Protein AF-A0A0G0ALQ6-F1 (afdb_monomer_lite)

Sequence (105 aa):
MKKSIVVFSLLSFLVLFSSCSARFLDFTILSSKNVTIDVKKDVPRTTGKASSIKGAIDKAIENAGVGYDALIDGVIYYSSYYCVLFSITRYTVEGTPIKSAEINK

Secondary structure (DSSP, 8-state):
-HHHHHHHHHHHHHHTT--EEEEEEEES---SS---------S--EEEEESSHHHHHHHHHHTT-TT--EEEEEEEEEEEEEETTEEEEEEEEEEEEE-GGGTT-

Radius of gyration: 20.07 Å; chains: 1; bounding box: 43×27×62 Å

pLDDT: mean 75.3, std 13.1, range [47.16, 94.1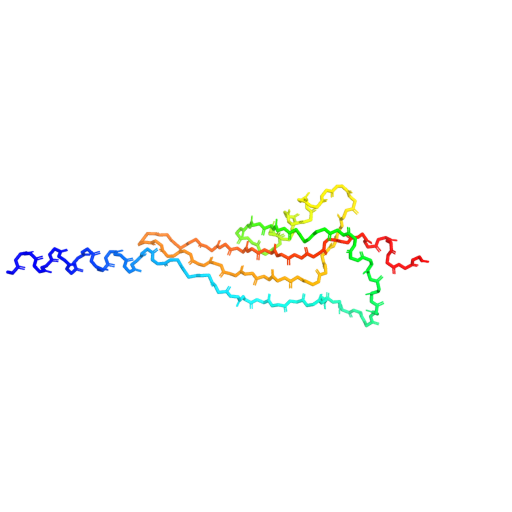2]

Structure (mmCIF, N/CA/C/O backbone):
data_AF-A0A0G0ALQ6-F1
#
_entry.id   AF-A0A0G0ALQ6-F1
#
loop_
_atom_site.group_PDB
_atom_site.id
_atom_site.type_symbol
_atom_site.label_atom_id
_atom_site.label_alt_id
_atom_site.label_comp_id
_atom_site.label_asym_id
_atom_site.label_entity_id
_atom_site.label_seq_id
_atom_site.pdbx_PDB_ins_code
_atom_site.Cartn_x
_atom_site.Cartn_y
_atom_site.Cartn_z
_atom_site.occupancy
_atom_site.B_iso_or_equiv
_atom_site.auth_seq_id
_atom_site.auth_comp_id
_atom_site.auth_asym_id
_atom_site.auth_atom_id
_atom_site.pdbx_PDB_model_num
ATOM 1 N N . MET A 1 1 ? 23.091 2.738 -44.790 1.00 58.62 1 MET A N 1
ATOM 2 C CA . MET A 1 1 ? 23.774 2.395 -43.518 1.00 58.62 1 MET A CA 1
ATOM 3 C C . MET A 1 1 ? 23.459 3.373 -42.384 1.00 58.62 1 MET A C 1
ATOM 5 O O . MET A 1 1 ? 22.972 2.923 -41.360 1.00 58.62 1 MET A O 1
ATOM 9 N N . LYS A 1 2 ? 23.628 4.696 -42.555 1.00 67.75 2 LYS A N 1
ATOM 10 C CA . LYS A 1 2 ? 23.355 5.691 -41.490 1.00 67.75 2 LYS A CA 1
ATOM 11 C C . LYS A 1 2 ? 21.895 5.703 -40.990 1.00 67.75 2 LYS A C 1
ATOM 13 O O . LYS A 1 2 ? 21.670 5.750 -39.791 1.00 67.75 2 LYS A O 1
ATOM 18 N N . LYS A 1 3 ? 20.908 5.572 -41.891 1.00 71.62 3 LYS A N 1
ATOM 19 C CA . LYS A 1 3 ? 19.473 5.529 -41.530 1.00 71.62 3 LYS A CA 1
ATOM 20 C C . LYS A 1 3 ? 19.098 4.293 -40.691 1.00 71.62 3 LYS A C 1
ATOM 22 O O . LYS A 1 3 ? 18.381 4.437 -39.714 1.00 71.62 3 LYS A O 1
ATOM 27 N N . SER A 1 4 ? 19.639 3.109 -41.004 1.00 75.75 4 SER A N 1
ATOM 28 C CA . SER A 1 4 ? 19.398 1.889 -40.208 1.00 75.75 4 SER A CA 1
ATOM 29 C C . SER A 1 4 ? 20.030 1.945 -38.820 1.00 75.75 4 SER A C 1
ATOM 31 O O . SER A 1 4 ? 19.423 1.457 -37.878 1.00 75.75 4 SER A O 1
ATOM 33 N N . ILE A 1 5 ? 21.206 2.569 -38.671 1.00 81.75 5 ILE A N 1
ATOM 34 C CA . ILE A 1 5 ? 21.859 2.741 -37.360 1.00 81.75 5 ILE A CA 1
ATOM 35 C C . ILE A 1 5 ? 21.034 3.671 -36.460 1.00 81.75 5 ILE A C 1
ATOM 37 O O . ILE A 1 5 ? 20.856 3.383 -35.280 1.00 81.75 5 ILE A O 1
ATOM 41 N N . VAL A 1 6 ? 20.475 4.751 -37.020 1.00 83.00 6 VAL A N 1
ATOM 42 C CA . VAL A 1 6 ? 19.595 5.665 -36.273 1.00 83.00 6 VAL A CA 1
ATOM 43 C C . VAL A 1 6 ? 18.312 4.955 -35.831 1.00 83.00 6 VAL A C 1
ATOM 45 O O . VAL A 1 6 ? 17.913 5.098 -34.681 1.00 83.00 6 VAL A O 1
ATOM 48 N N . VAL A 1 7 ? 17.710 4.133 -36.698 1.00 84.81 7 VAL A N 1
ATOM 49 C CA . VAL A 1 7 ? 16.511 3.348 -36.351 1.00 84.81 7 VAL A CA 1
ATOM 50 C C . VAL A 1 7 ? 16.809 2.314 -35.260 1.00 84.81 7 VAL A C 1
ATOM 52 O O . VAL A 1 7 ? 16.026 2.184 -34.324 1.00 84.81 7 VAL A O 1
ATOM 55 N N . PHE A 1 8 ? 17.954 1.627 -35.322 1.00 81.88 8 PHE A N 1
ATOM 56 C CA . PHE A 1 8 ? 18.349 0.652 -34.297 1.00 81.88 8 PHE A CA 1
ATOM 57 C C . PHE A 1 8 ? 18.645 1.305 -32.939 1.00 81.88 8 PHE A C 1
ATOM 59 O O . PHE A 1 8 ? 18.257 0.774 -31.900 1.00 81.88 8 PHE A O 1
ATOM 66 N N . SER A 1 9 ? 19.289 2.476 -32.945 1.00 79.25 9 SER A N 1
ATOM 67 C CA . SER A 1 9 ? 19.539 3.268 -31.734 1.00 79.25 9 SER A CA 1
ATOM 68 C C . SER A 1 9 ? 18.229 3.742 -31.093 1.00 79.25 9 SER A C 1
ATOM 70 O O . SER A 1 9 ? 18.036 3.589 -29.888 1.00 79.25 9 SER A O 1
ATOM 72 N N . LEU A 1 10 ? 17.282 4.222 -31.906 1.00 80.00 10 LEU A N 1
ATOM 73 C CA . LEU A 1 10 ? 15.971 4.674 -31.438 1.00 80.00 10 LEU A CA 1
ATOM 74 C C . LEU A 1 10 ? 15.124 3.521 -30.874 1.00 80.00 10 LEU A C 1
ATOM 76 O O . LEU A 1 10 ? 14.449 3.691 -29.861 1.00 80.00 10 LEU A O 1
ATOM 80 N N . LEU A 1 11 ? 15.190 2.338 -31.494 1.00 79.19 11 LEU A N 1
ATOM 81 C CA . LEU A 1 11 ? 14.474 1.146 -31.038 1.00 79.19 11 LEU A CA 1
ATOM 82 C C . LEU A 1 11 ? 15.046 0.604 -29.720 1.00 79.19 11 LEU A C 1
ATOM 84 O O . LEU A 1 11 ? 14.285 0.263 -28.819 1.00 79.19 11 LEU A O 1
ATOM 88 N N . SER A 1 12 ? 16.376 0.588 -29.583 1.00 72.12 12 SER A N 1
ATOM 89 C CA . SER A 1 12 ? 17.052 0.244 -28.326 1.00 72.12 12 SER A CA 1
ATOM 90 C C . SER A 1 12 ? 16.660 1.212 -27.207 1.00 72.12 12 SER A C 1
ATOM 92 O O . SER A 1 12 ? 16.307 0.788 -26.109 1.00 72.12 12 SER A O 1
ATOM 94 N N . PHE A 1 13 ? 16.607 2.513 -27.510 1.00 70.81 13 PHE A N 1
ATOM 95 C CA . PHE A 1 13 ? 16.153 3.524 -26.559 1.00 70.81 13 PHE A CA 1
ATOM 96 C C . PHE A 1 13 ? 14.697 3.292 -26.130 1.00 70.81 13 PHE A C 1
ATOM 98 O O . PHE A 1 13 ? 14.399 3.399 -24.948 1.00 70.81 13 PHE A O 1
ATOM 105 N N . LEU A 1 14 ? 13.807 2.891 -27.046 1.00 69.88 14 LEU A N 1
ATOM 106 C CA . LEU A 1 14 ? 12.400 2.608 -26.734 1.00 69.88 14 LEU A CA 1
ATOM 107 C C . LEU A 1 14 ? 12.221 1.436 -25.754 1.00 69.88 14 LEU A C 1
ATOM 109 O O . LEU A 1 14 ? 11.378 1.502 -24.860 1.00 69.88 14 LEU A O 1
ATOM 113 N N . VAL A 1 15 ? 13.019 0.374 -25.901 1.00 67.69 15 VAL A N 1
ATOM 114 C CA . VAL A 1 15 ? 12.959 -0.809 -25.020 1.00 67.69 15 VAL A CA 1
ATOM 115 C C . VAL A 1 15 ? 13.397 -0.460 -23.592 1.00 67.69 15 VAL A C 1
ATOM 117 O O . VAL A 1 15 ? 12.829 -0.977 -22.627 1.00 67.69 15 VAL A O 1
ATOM 120 N N . LEU A 1 16 ? 14.341 0.476 -23.447 1.00 63.06 16 LEU A N 1
ATOM 121 C CA . LEU A 1 16 ? 14.888 0.911 -22.158 1.00 63.06 16 LEU A CA 1
ATOM 122 C C . LEU A 1 16 ? 13.921 1.755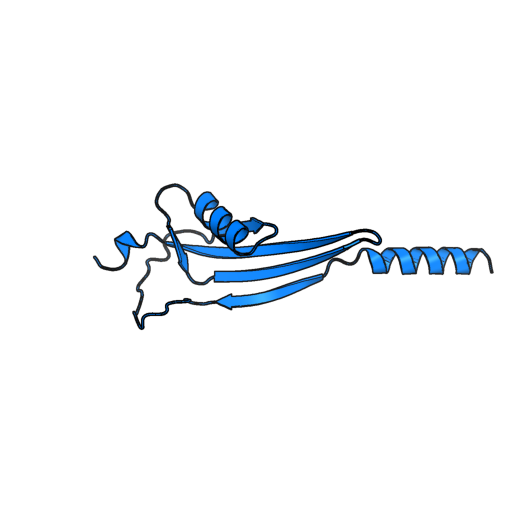 -21.307 1.00 63.06 16 LEU A C 1
ATOM 124 O O . LEU A 1 16 ? 14.207 1.953 -20.131 1.00 63.06 16 LEU A O 1
ATOM 128 N N . PHE A 1 17 ? 12.789 2.219 -21.853 1.00 59.44 17 PHE A N 1
ATOM 129 C CA . PHE A 1 17 ? 11.735 2.920 -21.093 1.00 59.44 17 PHE A CA 1
ATOM 130 C C . PHE A 1 17 ? 10.482 2.072 -20.848 1.00 59.44 17 PHE A C 1
ATOM 132 O O . PHE A 1 17 ? 9.466 2.597 -20.388 1.00 59.44 17 PHE A O 1
ATOM 139 N N . SER A 1 18 ? 10.515 0.769 -21.141 1.00 65.00 18 SER A N 1
ATOM 140 C CA . SER A 1 18 ? 9.379 -0.101 -20.836 1.00 65.00 18 SER A CA 1
ATOM 141 C C . SER A 1 18 ? 9.194 -0.231 -19.316 1.00 65.00 18 SER A C 1
ATOM 143 O O . SER A 1 18 ? 10.066 -0.714 -18.595 1.00 65.00 18 SER A O 1
ATOM 145 N N . SER A 1 19 ? 8.055 0.241 -18.798 1.00 59.03 19 SER A N 1
ATOM 146 C CA . SER A 1 19 ? 7.671 0.030 -17.403 1.00 59.03 19 SER A CA 1
ATOM 147 C C . SER A 1 19 ? 6.929 -1.298 -17.280 1.00 59.03 19 SER A C 1
ATOM 149 O O . SER A 1 19 ? 5.903 -1.519 -17.920 1.00 59.03 19 SER A O 1
ATOM 151 N N . CYS A 1 20 ? 7.449 -2.202 -16.452 1.00 64.75 20 CYS A N 1
ATOM 152 C CA . CYS A 1 20 ? 6.795 -3.471 -16.156 1.00 64.75 20 CYS A CA 1
ATOM 153 C C . CYS A 1 20 ? 6.293 -3.438 -14.709 1.00 64.75 20 CYS A C 1
ATOM 155 O O . CYS A 1 20 ? 7.071 -3.271 -13.765 1.00 64.75 20 CYS A O 1
ATOM 157 N N . SER A 1 21 ? 4.976 -3.549 -14.534 1.00 61.41 21 SER A N 1
ATOM 158 C CA . SER A 1 21 ? 4.354 -3.697 -13.220 1.00 61.41 21 SER A CA 1
ATOM 159 C C . SER A 1 21 ? 3.956 -5.151 -13.036 1.00 61.41 21 SER A C 1
ATOM 161 O O . SER A 1 21 ? 3.114 -5.656 -13.775 1.00 61.41 21 SER A O 1
ATOM 163 N N . ALA A 1 22 ? 4.556 -5.815 -12.053 1.00 66.44 22 ALA A N 1
ATOM 164 C CA . ALA A 1 22 ? 4.264 -7.200 -11.727 1.00 66.44 22 ALA A CA 1
ATOM 165 C C . ALA A 1 22 ? 3.448 -7.278 -10.433 1.00 66.44 22 ALA A C 1
ATOM 167 O O . ALA A 1 22 ? 3.645 -6.520 -9.478 1.00 66.44 22 ALA A O 1
ATOM 168 N N . ARG A 1 23 ? 2.513 -8.223 -10.398 1.00 60.06 23 ARG A N 1
ATOM 169 C CA . ARG A 1 23 ? 1.801 -8.582 -9.173 1.00 60.06 23 ARG A CA 1
ATOM 170 C C . ARG A 1 23 ? 2.780 -9.327 -8.268 1.00 60.06 23 ARG A C 1
ATOM 172 O O . ARG A 1 23 ? 3.325 -10.341 -8.691 1.00 60.06 23 ARG A O 1
ATOM 179 N N . PHE A 1 24 ? 3.065 -8.784 -7.084 1.00 66.56 24 PHE A N 1
ATOM 180 C CA . PHE A 1 24 ? 4.120 -9.319 -6.215 1.00 66.56 24 PHE A CA 1
ATOM 181 C C . PHE A 1 24 ? 3.566 -10.237 -5.134 1.00 66.56 24 PHE A C 1
ATOM 183 O O . PHE A 1 24 ? 4.092 -11.326 -4.930 1.00 66.56 24 PHE A O 1
ATOM 190 N N . LEU A 1 25 ? 2.501 -9.810 -4.456 1.00 69.25 25 LEU A N 1
ATOM 191 C CA . LEU A 1 25 ? 1.892 -10.579 -3.379 1.00 69.25 25 LEU A CA 1
ATOM 192 C C . LEU A 1 25 ? 0.393 -10.280 -3.300 1.00 69.25 25 LEU A C 1
ATOM 194 O O . LEU A 1 25 ? 0.000 -9.120 -3.189 1.00 69.25 25 LEU A O 1
ATOM 198 N N . ASP A 1 26 ? -0.424 -11.327 -3.289 1.00 59.81 26 ASP A N 1
ATOM 199 C CA . ASP A 1 26 ? -1.832 -11.259 -2.898 1.00 59.81 26 ASP A CA 1
ATOM 200 C C . ASP A 1 26 ? -1.957 -11.737 -1.446 1.00 59.81 26 ASP A C 1
ATOM 202 O O . ASP A 1 26 ? -1.457 -12.811 -1.106 1.00 59.81 26 ASP A O 1
ATOM 206 N N . PHE A 1 27 ? -2.604 -10.957 -0.577 1.00 65.50 27 PHE A N 1
ATOM 207 C CA . PHE A 1 27 ? -2.871 -11.364 0.801 1.00 65.50 27 PHE A CA 1
ATOM 208 C C . PHE A 1 27 ? -4.346 -11.147 1.152 1.00 65.50 27 PHE A C 1
ATOM 210 O O . PHE A 1 27 ? -4.832 -10.027 1.252 1.00 65.50 27 PHE A O 1
ATOM 217 N N . THR A 1 28 ? -5.082 -12.237 1.366 1.00 56.12 28 THR A N 1
ATOM 218 C CA . THR A 1 28 ? -6.502 -12.169 1.746 1.00 56.12 28 THR A CA 1
ATOM 219 C C . THR A 1 28 ? -6.647 -11.614 3.163 1.00 56.12 28 THR A C 1
ATOM 221 O O . THR A 1 28 ? -7.273 -10.579 3.368 1.00 56.12 28 THR A O 1
ATOM 224 N N . ILE A 1 29 ? -5.991 -12.246 4.139 1.00 58.31 29 ILE A N 1
ATOM 225 C CA . ILE A 1 29 ? -5.867 -11.783 5.526 1.00 58.31 29 ILE A CA 1
ATOM 226 C C . ILE A 1 29 ? -4.535 -12.330 6.043 1.00 58.31 29 ILE A C 1
ATOM 228 O O . ILE A 1 29 ? -4.342 -13.543 6.090 1.00 58.31 29 ILE A O 1
ATOM 232 N N . LEU A 1 30 ? -3.603 -11.458 6.427 1.00 56.91 30 LEU A N 1
ATOM 233 C CA . LEU A 1 30 ? -2.336 -11.866 7.041 1.00 56.91 30 LEU A CA 1
ATOM 234 C C . LEU A 1 30 ? -2.496 -11.781 8.564 1.00 56.91 30 LEU A C 1
ATOM 236 O O . LEU A 1 30 ? -2.001 -10.868 9.217 1.00 56.91 30 LEU A O 1
ATOM 240 N N . SER A 1 31 ? -3.278 -12.710 9.118 1.00 51.06 31 SER A N 1
ATOM 241 C CA . SER A 1 31 ? -3.478 -12.830 10.563 1.00 51.06 31 SER A CA 1
ATOM 242 C C . SER A 1 31 ? -2.623 -13.971 11.098 1.00 51.06 31 SER A C 1
ATOM 244 O O . SER A 1 31 ? -2.754 -15.114 10.671 1.00 51.06 31 SER A O 1
ATOM 246 N N . SER A 1 32 ? -1.768 -13.679 12.077 1.00 53.16 32 SER A N 1
ATOM 247 C CA . SER A 1 32 ? -1.040 -14.701 12.841 1.00 53.16 32 SER A CA 1
ATOM 248 C C . SER A 1 32 ? -1.936 -15.455 13.832 1.00 53.16 32 SER A C 1
ATOM 250 O O . SER A 1 32 ? -1.479 -16.381 14.502 1.00 53.16 32 SER A O 1
ATOM 252 N N . LYS A 1 33 ? -3.213 -15.065 13.941 1.00 50.75 33 LYS A N 1
ATOM 253 C CA . LYS A 1 33 ? -4.232 -15.718 14.763 1.00 50.75 33 LYS A CA 1
ATOM 254 C C . LYS A 1 33 ? -5.336 -16.277 13.871 1.00 50.75 33 LYS A C 1
ATOM 256 O O . LYS A 1 33 ? -5.827 -15.589 12.979 1.00 50.75 33 LYS A O 1
ATOM 261 N N . ASN A 1 34 ? -5.745 -17.512 14.143 1.00 47.16 34 ASN A N 1
ATOM 262 C CA . ASN A 1 34 ? -6.856 -18.171 13.465 1.00 47.16 34 ASN A CA 1
ATOM 263 C C . ASN A 1 34 ? -8.193 -17.579 13.942 1.00 47.16 34 ASN A C 1
ATOM 265 O O . ASN A 1 34 ? -8.842 -18.134 14.827 1.00 47.16 34 ASN A O 1
ATOM 269 N N . VAL A 1 35 ? -8.555 -16.413 13.412 1.00 62.28 35 VAL A N 1
ATOM 270 C CA . VAL A 1 35 ? -9.818 -15.727 13.698 1.00 62.28 35 VAL A CA 1
ATOM 271 C C . VAL A 1 35 ? -10.589 -15.522 12.403 1.00 62.28 35 VAL A C 1
ATOM 273 O O . VAL A 1 35 ? -10.050 -15.014 11.420 1.00 62.28 35 VAL A O 1
ATOM 276 N N . THR A 1 36 ? -11.855 -15.930 12.406 1.00 56.47 36 THR A N 1
ATOM 277 C CA . THR A 1 36 ? -12.790 -15.656 11.317 1.00 56.47 36 THR A CA 1
ATOM 278 C C . THR A 1 36 ? -13.262 -14.219 11.473 1.00 56.47 36 THR A C 1
ATOM 280 O O . THR A 1 36 ? -13.958 -13.898 12.431 1.00 56.47 36 THR A O 1
ATOM 283 N N . ILE A 1 37 ? -12.828 -13.344 10.572 1.00 64.12 37 ILE A N 1
ATOM 284 C CA . ILE A 1 37 ? -13.168 -11.926 10.618 1.00 64.12 37 ILE A CA 1
ATOM 285 C C . ILE A 1 37 ? -14.376 -11.701 9.702 1.00 64.12 37 ILE A C 1
ATOM 287 O O . ILE A 1 37 ? -14.227 -11.710 8.481 1.00 64.12 37 ILE A O 1
ATOM 291 N N . ASP A 1 38 ? -15.564 -11.519 10.283 1.00 65.19 38 ASP A N 1
ATOM 292 C CA . ASP A 1 38 ? -16.751 -11.079 9.542 1.00 65.19 38 ASP A CA 1
ATOM 293 C C . ASP A 1 38 ? -16.735 -9.550 9.442 1.00 65.19 38 ASP A C 1
ATOM 295 O O . ASP A 1 38 ? -17.151 -8.830 10.349 1.00 65.19 38 ASP A O 1
ATOM 299 N N . VAL A 1 39 ? -16.137 -9.038 8.367 1.00 66.50 39 VAL A N 1
ATOM 300 C CA . VAL A 1 39 ? -16.045 -7.596 8.134 1.00 66.50 39 VAL A CA 1
ATOM 301 C C . VAL A 1 39 ? -17.167 -7.163 7.211 1.00 66.50 39 VAL A C 1
ATOM 303 O O . VAL A 1 39 ? -1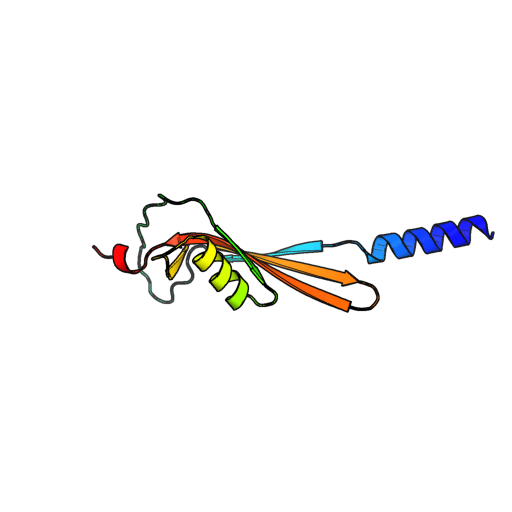7.235 -7.586 6.053 1.00 66.50 39 VAL A O 1
ATOM 306 N N . LYS A 1 40 ? -17.974 -6.205 7.671 1.00 64.50 40 LYS A N 1
ATOM 307 C CA . LYS A 1 40 ? -18.841 -5.430 6.783 1.00 64.50 40 LYS A CA 1
ATOM 308 C C . LYS A 1 40 ? -17.986 -4.650 5.788 1.00 64.50 40 LYS A C 1
ATOM 310 O O . LYS A 1 40 ? -17.322 -3.676 6.138 1.00 64.50 40 LYS A O 1
ATOM 315 N N . LYS A 1 41 ? -18.010 -5.079 4.527 1.00 65.56 41 LYS A N 1
ATOM 316 C CA . LYS A 1 41 ? -17.371 -4.396 3.392 1.00 65.56 41 LYS A CA 1
ATOM 317 C C . LYS A 1 41 ? -18.195 -3.175 2.968 1.00 65.56 41 LYS A C 1
ATOM 319 O O . LYS A 1 41 ? -18.628 -3.089 1.825 1.00 65.56 41 LYS A O 1
ATOM 324 N N . ASP A 1 42 ? -18.436 -2.256 3.897 1.00 67.88 42 ASP A N 1
ATOM 325 C CA . ASP A 1 42 ? -19.265 -1.064 3.656 1.00 67.88 42 ASP A CA 1
ATOM 326 C C . ASP A 1 42 ? -18.496 0.074 2.970 1.00 67.88 42 ASP A C 1
ATOM 328 O O . ASP A 1 42 ? -19.068 1.105 2.620 1.00 67.88 42 ASP A O 1
ATOM 332 N N . VAL A 1 43 ? -17.188 -0.096 2.770 1.00 77.50 43 VAL A N 1
ATOM 333 C CA . VAL A 1 43 ? -16.289 0.966 2.315 1.00 77.50 43 VAL A CA 1
ATOM 334 C C . VAL A 1 43 ? -15.557 0.575 1.036 1.00 77.50 43 VAL A C 1
ATOM 336 O O . VAL A 1 43 ? -15.165 -0.586 0.869 1.00 77.50 43 VAL A O 1
ATOM 339 N N . PRO A 1 44 ? -15.365 1.531 0.108 1.00 84.38 44 PRO A N 1
ATOM 340 C CA . PRO A 1 44 ? -14.641 1.274 -1.124 1.00 84.38 44 PRO A CA 1
ATOM 341 C C . PRO A 1 44 ? -13.180 0.929 -0.827 1.00 84.38 44 PRO A C 1
ATOM 343 O O . PRO A 1 44 ? -12.589 1.391 0.150 1.00 84.38 44 PRO A O 1
ATOM 346 N N . ARG A 1 45 ? -12.581 0.121 -1.706 1.00 86.38 45 ARG A N 1
ATOM 347 C CA . ARG A 1 45 ? -11.156 -0.215 -1.629 1.00 86.38 45 ARG A CA 1
ATOM 348 C C . ARG A 1 45 ? -10.311 1.049 -1.737 1.00 86.38 45 ARG A C 1
ATOM 350 O O . ARG A 1 45 ? -10.587 1.915 -2.568 1.00 86.38 45 ARG A O 1
ATOM 357 N N . THR A 1 46 ? -9.257 1.119 -0.938 1.00 90.44 46 THR A N 1
ATOM 358 C CA . THR A 1 46 ? -8.308 2.229 -0.944 1.00 90.44 46 THR A CA 1
ATOM 359 C C . THR A 1 46 ? -6.975 1.794 -1.515 1.00 90.44 46 THR A C 1
ATOM 361 O O . THR A 1 46 ? -6.602 0.619 -1.481 1.00 90.44 46 THR A O 1
ATOM 364 N N . THR A 1 47 ? -6.257 2.768 -2.067 1.00 92.00 47 THR A N 1
ATOM 365 C CA . THR A 1 47 ? -4.973 2.551 -2.724 1.00 92.00 47 THR A CA 1
ATOM 366 C C . THR A 1 47 ? -3.918 3.454 -2.107 1.00 92.00 47 THR A C 1
ATOM 368 O O . THR A 1 47 ? -4.154 4.643 -1.894 1.00 92.00 47 THR A O 1
ATOM 371 N N . GLY A 1 48 ? -2.725 2.913 -1.880 1.00 91.06 48 GLY A N 1
ATOM 372 C CA . GLY A 1 48 ? -1.562 3.655 -1.403 1.00 91.06 48 GLY A CA 1
ATOM 373 C C . GLY A 1 48 ? -0.322 3.337 -2.229 1.00 91.06 48 GLY A C 1
ATOM 374 O O . GLY A 1 48 ? -0.108 2.200 -2.644 1.00 91.06 48 GLY A O 1
ATOM 375 N N . LYS A 1 49 ? 0.492 4.362 -2.508 1.00 91.19 49 LYS A N 1
ATOM 376 C CA . LYS A 1 49 ? 1.704 4.259 -3.338 1.00 91.19 49 LYS A CA 1
ATOM 377 C C . LYS A 1 49 ? 2.915 4.823 -2.603 1.00 91.19 49 LYS A C 1
ATOM 379 O O . LYS A 1 49 ? 2.937 6.013 -2.262 1.00 91.19 49 LYS A O 1
ATOM 384 N N . ALA A 1 50 ? 3.944 4.003 -2.410 1.00 89.38 50 ALA A N 1
ATOM 385 C CA . ALA A 1 50 ? 5.200 4.429 -1.794 1.00 89.38 50 ALA A CA 1
ATOM 386 C C . ALA A 1 50 ? 6.390 3.569 -2.239 1.00 89.38 50 ALA A C 1
ATOM 388 O O . ALA A 1 50 ? 6.226 2.509 -2.835 1.00 89.38 50 ALA A O 1
ATOM 389 N N . SER A 1 51 ? 7.605 4.024 -1.932 1.00 85.44 51 SER A N 1
ATOM 390 C CA . SER A 1 51 ? 8.842 3.279 -2.214 1.00 85.44 51 SER A CA 1
ATOM 391 C C . SER A 1 51 ? 9.067 2.100 -1.261 1.00 85.44 51 SER A C 1
ATOM 393 O O . SER A 1 51 ? 9.893 1.240 -1.540 1.00 85.44 51 SER A O 1
ATOM 395 N N . SER A 1 52 ? 8.328 2.032 -0.149 1.00 86.19 52 SER A N 1
ATOM 396 C CA . SER A 1 52 ? 8.322 0.900 0.780 1.00 86.19 52 SER A CA 1
ATOM 397 C C . SER A 1 52 ? 6.913 0.335 0.925 1.00 86.19 52 SER A C 1
ATOM 399 O O . SER A 1 52 ? 5.928 1.068 0.833 1.00 86.19 52 SER A O 1
ATOM 401 N N . ILE A 1 53 ? 6.816 -0.969 1.194 1.00 85.69 53 ILE A N 1
ATOM 402 C CA . ILE A 1 53 ? 5.532 -1.641 1.429 1.00 85.69 53 ILE A CA 1
ATOM 403 C C . ILE A 1 53 ? 4.810 -1.005 2.620 1.00 85.69 53 ILE A C 1
ATOM 405 O O . ILE A 1 53 ? 3.637 -0.667 2.505 1.00 85.69 53 ILE A O 1
ATOM 409 N N . LYS A 1 54 ? 5.525 -0.756 3.727 1.00 89.62 54 LYS A N 1
ATOM 410 C CA . LYS A 1 54 ? 4.952 -0.096 4.907 1.00 89.62 54 LYS A CA 1
ATOM 411 C C . LYS A 1 54 ? 4.348 1.263 4.548 1.00 89.62 54 LYS A C 1
ATOM 413 O O . LYS A 1 54 ? 3.192 1.503 4.852 1.00 89.62 54 LYS A O 1
ATOM 418 N N . GLY A 1 55 ? 5.091 2.113 3.836 1.00 90.75 55 GLY A N 1
ATOM 419 C CA . GLY A 1 55 ? 4.588 3.433 3.453 1.00 90.75 55 GLY A CA 1
ATOM 420 C C . GLY A 1 55 ? 3.408 3.369 2.481 1.00 90.75 55 GLY A C 1
ATOM 421 O O . GLY A 1 55 ? 2.579 4.273 2.460 1.00 90.75 55 GLY A O 1
ATOM 422 N N . ALA A 1 56 ? 3.317 2.316 1.665 1.00 91.56 56 ALA A N 1
ATOM 423 C CA . ALA A 1 56 ? 2.187 2.117 0.767 1.00 91.56 56 ALA A CA 1
ATOM 424 C C . ALA A 1 56 ? 0.937 1.677 1.546 1.00 91.56 56 ALA A C 1
ATOM 426 O O . ALA A 1 56 ? -0.149 2.159 1.242 1.00 91.56 56 ALA A O 1
ATOM 427 N N . ILE A 1 57 ? 1.100 0.839 2.576 1.00 90.38 57 ILE A N 1
ATOM 428 C CA . ILE A 1 57 ? 0.028 0.472 3.514 1.00 90.38 57 ILE A CA 1
ATOM 429 C C . ILE A 1 57 ? -0.427 1.699 4.308 1.00 90.38 57 ILE A C 1
ATOM 431 O O . ILE A 1 57 ? -1.618 1.994 4.311 1.00 90.38 57 ILE A O 1
ATOM 435 N N . ASP A 1 58 ? 0.507 2.436 4.919 1.00 92.75 58 ASP A N 1
ATOM 436 C CA . ASP A 1 58 ? 0.205 3.627 5.722 1.00 92.75 58 ASP A CA 1
ATOM 437 C C . ASP A 1 58 ? -0.623 4.623 4.897 1.00 92.75 58 ASP A C 1
ATOM 439 O O . ASP A 1 58 ? -1.707 5.023 5.307 1.00 92.75 58 ASP A O 1
ATOM 443 N N . LYS A 1 59 ? -0.191 4.916 3.661 1.00 94.12 59 LYS A N 1
ATOM 444 C CA . LYS A 1 59 ? -0.943 5.784 2.744 1.00 94.12 59 LYS A CA 1
ATOM 445 C C . LYS A 1 59 ? -2.305 5.227 2.349 1.00 94.12 59 LYS A C 1
ATOM 447 O O . LYS A 1 59 ? -3.237 5.997 2.162 1.00 94.12 59 LYS A O 1
ATOM 452 N N . ALA A 1 60 ? -2.428 3.915 2.156 1.00 92.00 60 ALA A N 1
ATOM 453 C CA . ALA A 1 60 ? -3.713 3.303 1.828 1.00 92.00 60 ALA A CA 1
ATOM 454 C C . ALA A 1 60 ? -4.712 3.428 2.994 1.00 92.00 60 ALA A C 1
ATOM 456 O O . ALA A 1 60 ? -5.900 3.635 2.746 1.00 92.00 60 ALA A O 1
ATOM 457 N N . ILE A 1 61 ? -4.236 3.353 4.242 1.00 91.31 61 ILE A N 1
ATOM 458 C CA . ILE A 1 61 ? -5.046 3.575 5.450 1.00 91.31 61 ILE A CA 1
ATOM 459 C C . ILE A 1 61 ? -5.359 5.068 5.620 1.00 91.31 61 ILE A C 1
ATOM 461 O O . ILE A 1 61 ? -6.517 5.423 5.809 1.00 91.31 61 ILE A O 1
ATOM 465 N N . GLU A 1 62 ? -4.376 5.958 5.473 1.00 91.94 62 GLU A N 1
ATOM 466 C CA . GLU A 1 62 ? -4.586 7.415 5.536 1.00 91.94 62 GLU A CA 1
ATOM 467 C C . GLU A 1 62 ? -5.620 7.889 4.503 1.00 91.94 62 GLU A C 1
ATOM 469 O O . GLU A 1 62 ? -6.513 8.673 4.826 1.00 91.94 62 GLU A O 1
ATOM 474 N N . ASN A 1 63 ? -5.554 7.359 3.276 1.00 92.12 63 ASN A N 1
ATOM 475 C CA . ASN A 1 63 ? -6.515 7.652 2.211 1.00 92.12 63 ASN A CA 1
ATOM 476 C C . ASN A 1 63 ? -7.934 7.140 2.514 1.00 92.12 63 ASN A C 1
ATOM 478 O O . ASN A 1 63 ? -8.885 7.619 1.899 1.00 92.12 63 ASN A O 1
ATOM 482 N N . ALA A 1 64 ? -8.095 6.180 3.431 1.00 88.88 64 ALA A N 1
ATOM 483 C CA . ALA A 1 64 ? -9.406 5.703 3.872 1.00 88.88 64 ALA A CA 1
ATOM 484 C C . ALA A 1 64 ? -10.130 6.706 4.780 1.00 88.88 64 ALA A C 1
ATOM 486 O O . ALA A 1 64 ? -11.358 6.687 4.860 1.00 88.88 64 ALA A O 1
ATOM 487 N N . GLY A 1 65 ? -9.389 7.599 5.440 1.00 86.56 65 GLY A N 1
ATOM 488 C CA . GL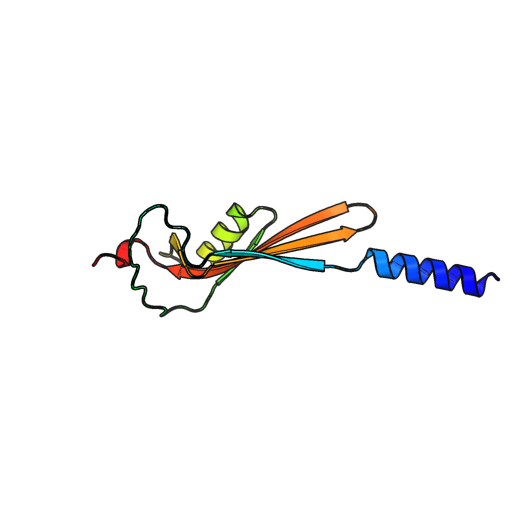Y A 1 65 ? -9.922 8.595 6.362 1.00 86.56 65 GLY A CA 1
ATOM 489 C C . GLY A 1 65 ? -9.747 8.227 7.837 1.00 86.56 65 GLY A C 1
ATOM 490 O O . GLY A 1 65 ? -9.082 7.260 8.205 1.00 86.56 65 GLY A O 1
ATOM 491 N N . VAL A 1 66 ? -10.328 9.047 8.713 1.00 84.75 66 VAL A N 1
ATOM 492 C CA . VAL A 1 66 ? -10.115 8.949 10.163 1.00 84.75 66 VAL A CA 1
ATOM 493 C C . VAL A 1 66 ? -10.839 7.730 10.741 1.00 84.75 66 VAL A C 1
ATOM 495 O O . VAL A 1 66 ? -12.044 7.566 10.560 1.00 84.75 66 VAL A O 1
ATOM 498 N N . GLY A 1 67 ? -10.104 6.910 11.494 1.00 84.00 67 GLY A N 1
ATOM 499 C CA . GLY A 1 67 ? -10.646 5.786 12.263 1.00 84.00 67 GLY A CA 1
ATOM 500 C C . GLY A 1 67 ? -10.401 4.403 11.661 1.00 84.00 67 GLY A C 1
ATOM 501 O O . GLY A 1 67 ? -10.687 3.423 12.342 1.00 84.00 67 GLY A O 1
ATOM 502 N N . TYR A 1 68 ? -9.858 4.306 10.445 1.00 86.25 68 TYR A N 1
ATOM 503 C CA . TYR A 1 68 ? -9.355 3.041 9.900 1.00 86.25 68 TYR A CA 1
ATOM 504 C C . TYR A 1 68 ? -7.929 2.788 10.379 1.00 86.25 68 TYR A C 1
ATOM 506 O O . TYR A 1 68 ? -7.122 3.713 10.467 1.00 86.25 68 TYR A O 1
ATOM 514 N N . ASP A 1 69 ? -7.618 1.532 10.677 1.00 88.44 69 ASP A N 1
ATOM 515 C CA . ASP A 1 69 ? -6.321 1.127 11.229 1.00 88.44 69 ASP A CA 1
ATOM 516 C C . ASP A 1 69 ? -5.766 -0.160 10.599 1.00 88.44 69 ASP A C 1
ATOM 518 O O . ASP A 1 69 ? -4.613 -0.519 10.844 1.00 88.44 69 ASP A O 1
ATOM 522 N N . ALA A 1 70 ? -6.543 -0.833 9.747 1.00 86.19 70 ALA A N 1
ATOM 523 C CA . ALA A 1 70 ? -6.115 -2.037 9.050 1.00 86.19 70 ALA A CA 1
ATOM 524 C C . ALA A 1 70 ? -6.738 -2.156 7.649 1.00 86.19 70 ALA A C 1
ATOM 526 O O . ALA A 1 70 ? -7.698 -1.465 7.305 1.00 86.19 70 ALA A O 1
ATOM 527 N N . LEU A 1 71 ? -6.169 -3.049 6.832 1.00 85.44 71 LEU A N 1
ATOM 528 C CA . LEU A 1 71 ? -6.652 -3.407 5.496 1.00 85.44 71 LEU A CA 1
ATOM 529 C C . LEU A 1 71 ? -6.921 -4.916 5.435 1.00 85.44 71 LEU A C 1
ATOM 531 O O . LEU A 1 71 ? -6.095 -5.707 5.894 1.00 85.44 71 LEU A O 1
ATOM 535 N N . ILE A 1 72 ? -8.028 -5.309 4.809 1.00 83.94 72 ILE A N 1
ATOM 536 C CA . ILE A 1 72 ? -8.332 -6.697 4.424 1.00 83.94 72 ILE A CA 1
ATOM 537 C C . ILE A 1 72 ? -8.361 -6.838 2.902 1.00 83.94 72 ILE A C 1
ATOM 539 O O . ILE A 1 72 ? -8.493 -5.844 2.183 1.00 83.94 72 ILE A O 1
ATOM 543 N N . ASP A 1 73 ? -8.281 -8.074 2.407 1.00 80.19 73 ASP A N 1
ATOM 544 C CA . ASP A 1 73 ? -8.303 -8.392 0.974 1.00 80.19 73 ASP A CA 1
ATOM 545 C C . ASP A 1 73 ? -7.274 -7.558 0.192 1.00 80.19 73 ASP A C 1
ATOM 547 O O . ASP A 1 73 ? -7.583 -6.916 -0.822 1.00 80.19 73 ASP A O 1
ATOM 551 N N . GLY A 1 74 ? -6.058 -7.495 0.729 1.00 82.25 74 GLY A N 1
ATOM 552 C CA . GLY A 1 74 ? -4.993 -6.643 0.243 1.00 82.25 74 GLY A CA 1
ATOM 553 C C . GLY A 1 74 ? -4.224 -7.241 -0.937 1.00 82.25 74 GLY A C 1
ATOM 554 O O . GLY A 1 74 ? -3.954 -8.437 -0.999 1.00 82.25 74 GLY A O 1
ATOM 555 N N . VAL A 1 75 ? -3.827 -6.397 -1.883 1.00 84.75 75 VAL A N 1
ATOM 556 C CA . VAL A 1 75 ? -2.983 -6.764 -3.024 1.00 84.75 75 VAL A CA 1
ATOM 557 C C . VAL A 1 75 ? -1.801 -5.809 -3.084 1.00 84.75 75 VAL A C 1
ATOM 559 O O . VAL A 1 75 ? -1.985 -4.591 -3.079 1.00 84.75 75 VAL A O 1
ATOM 562 N N . ILE A 1 76 ? -0.587 -6.361 -3.144 1.00 86.31 76 ILE A N 1
ATOM 563 C CA . ILE A 1 76 ? 0.657 -5.608 -3.321 1.00 86.31 76 ILE A CA 1
ATOM 564 C C . ILE A 1 76 ? 1.151 -5.794 -4.749 1.00 86.31 76 ILE A C 1
ATOM 566 O O . ILE A 1 76 ? 1.545 -6.885 -5.178 1.00 86.31 76 ILE A O 1
ATOM 570 N N . TYR A 1 77 ? 1.217 -4.685 -5.465 1.00 84.81 77 TYR A N 1
ATOM 571 C CA . TYR A 1 77 ? 1.868 -4.598 -6.757 1.00 84.81 77 TYR A CA 1
ATOM 572 C C . TYR A 1 77 ? 3.276 -4.052 -6.580 1.00 84.81 77 TYR A C 1
ATOM 574 O O . TYR A 1 77 ? 3.499 -3.070 -5.864 1.00 84.81 77 TYR A O 1
ATOM 582 N N . TYR A 1 78 ? 4.214 -4.675 -7.280 1.00 82.50 78 TYR A N 1
ATOM 583 C CA . TYR A 1 78 ? 5.576 -4.198 -7.415 1.00 82.50 78 TYR A CA 1
ATOM 584 C C . TYR A 1 78 ? 5.752 -3.635 -8.819 1.00 82.50 78 TYR A C 1
ATOM 586 O O . TYR A 1 78 ? 5.626 -4.341 -9.821 1.00 82.50 78 TYR A O 1
ATOM 594 N N . SER A 1 79 ? 6.061 -2.349 -8.901 1.00 75.88 79 SER A N 1
ATOM 595 C CA . SER A 1 79 ? 6.414 -1.703 -10.156 1.00 75.88 79 SER A CA 1
ATOM 596 C C . SER A 1 79 ? 7.888 -1.337 -10.115 1.00 75.88 79 SER A C 1
ATOM 598 O O . SER A 1 79 ? 8.322 -0.573 -9.248 1.00 75.88 79 SER A O 1
ATOM 600 N N . SER A 1 80 ? 8.653 -1.858 -11.070 1.00 66.44 80 SER A N 1
ATOM 601 C CA . SER A 1 80 ? 10.039 -1.454 -11.273 1.00 66.44 80 SER A CA 1
ATOM 602 C C . SER A 1 80 ? 10.125 -0.607 -12.531 1.00 66.44 80 SER A C 1
ATOM 604 O O . SER A 1 80 ? 9.727 -1.034 -13.617 1.00 66.44 80 SER A O 1
ATOM 606 N N . TYR A 1 81 ? 10.620 0.614 -12.370 1.00 63.75 81 TYR A N 1
ATOM 607 C CA . TYR A 1 81 ? 10.968 1.477 -13.485 1.00 63.75 81 TYR A CA 1
ATOM 608 C C . TYR A 1 81 ? 12.473 1.389 -13.679 1.00 63.75 81 TYR A C 1
ATOM 610 O O . TYR A 1 81 ? 13.240 1.836 -12.823 1.00 63.75 81 TYR A O 1
ATOM 618 N N . TYR A 1 82 ? 12.884 0.819 -14.806 1.00 57.03 82 TYR A N 1
ATOM 619 C CA . TYR A 1 82 ? 14.246 0.950 -15.289 1.00 57.03 82 TYR A CA 1
ATOM 620 C C . TYR A 1 82 ? 14.308 2.204 -16.156 1.00 57.03 82 TYR A C 1
ATOM 622 O O . TYR A 1 82 ? 13.627 2.309 -17.169 1.00 57.03 82 TYR A O 1
ATOM 630 N N . CYS A 1 83 ? 15.090 3.186 -15.722 1.00 52.97 83 CYS A N 1
ATOM 631 C CA . CYS A 1 83 ? 15.626 4.223 -16.590 1.00 52.97 83 CYS A CA 1
ATOM 632 C C . CYS A 1 83 ? 17.138 3.991 -16.668 1.00 52.97 83 CYS A C 1
ATOM 634 O O . CYS A 1 83 ? 17.735 3.540 -15.691 1.00 52.97 83 CYS A O 1
ATOM 636 N N . VAL A 1 84 ? 17.757 4.323 -17.803 1.00 55.81 84 VAL A N 1
ATOM 637 C CA . VAL A 1 84 ? 19.183 4.092 -18.124 1.00 55.81 84 VAL A CA 1
ATOM 638 C C . VAL A 1 84 ? 20.157 4.495 -16.999 1.00 55.81 84 VAL A C 1
ATOM 640 O O . VAL A 1 84 ? 21.247 3.940 -16.913 1.00 55.81 84 VAL A O 1
ATOM 643 N N . LEU A 1 85 ? 19.766 5.421 -16.115 1.00 53.53 85 LEU A N 1
ATOM 644 C CA . LEU A 1 85 ? 20.583 5.912 -14.999 1.00 53.53 85 LEU A CA 1
ATOM 645 C C . LEU A 1 85 ? 20.021 5.625 -13.593 1.00 53.53 85 LEU A C 1
ATOM 647 O O . LEU A 1 85 ? 20.765 5.747 -12.625 1.00 53.53 85 LEU A O 1
ATOM 651 N N . PHE A 1 86 ? 18.746 5.246 -13.444 1.00 55.38 86 PHE A N 1
ATOM 652 C CA . PHE A 1 86 ? 18.116 5.075 -12.127 1.00 55.38 86 PHE A CA 1
ATOM 653 C C . PHE A 1 86 ? 17.053 3.971 -12.145 1.00 55.38 86 PHE A C 1
ATOM 655 O O . PHE A 1 86 ? 16.144 3.987 -12.977 1.00 55.38 86 PHE A O 1
ATOM 662 N N . SER A 1 87 ? 17.138 3.043 -11.186 1.00 61.34 87 SER A N 1
ATOM 663 C CA . SER A 1 87 ? 16.065 2.088 -10.895 1.00 61.34 87 SER A CA 1
ATOM 664 C C . SER A 1 87 ? 15.174 2.658 -9.797 1.00 61.34 87 SER A C 1
ATOM 666 O O . SER A 1 87 ? 15.646 2.933 -8.693 1.00 61.34 87 SER A O 1
ATOM 668 N N . ILE A 1 88 ? 13.891 2.863 -10.099 1.00 70.94 88 ILE A N 1
ATOM 669 C CA . ILE A 1 88 ? 12.906 3.308 -9.109 1.00 70.94 88 ILE A CA 1
ATOM 670 C C . ILE A 1 88 ? 11.934 2.163 -8.860 1.00 70.94 88 ILE A C 1
ATOM 672 O O . ILE A 1 88 ? 11.157 1.784 -9.739 1.00 70.94 88 ILE A O 1
ATOM 676 N N . THR A 1 89 ? 11.952 1.644 -7.637 1.00 75.25 89 THR A N 1
ATOM 677 C CA . THR A 1 89 ? 10.974 0.674 -7.150 1.00 75.25 89 THR A CA 1
ATOM 678 C C . THR A 1 89 ? 9.797 1.403 -6.510 1.00 75.25 89 THR A C 1
ATOM 680 O O . THR A 1 89 ? 9.958 2.330 -5.712 1.00 75.25 89 THR A O 1
ATOM 683 N N . ARG A 1 90 ? 8.581 1.012 -6.891 1.00 83.94 90 ARG A N 1
ATOM 684 C CA . ARG A 1 90 ? 7.339 1.508 -6.294 1.00 83.94 90 ARG A CA 1
ATOM 685 C C . ARG A 1 90 ? 6.466 0.334 -5.894 1.00 83.94 90 ARG A C 1
ATOM 687 O O . ARG A 1 90 ? 6.249 -0.579 -6.685 1.00 83.94 90 ARG A O 1
ATOM 694 N N . TYR A 1 91 ? 5.924 0.410 -4.690 1.00 89.12 91 TYR A N 1
ATOM 695 C CA . TYR A 1 91 ? 4.906 -0.498 -4.197 1.00 89.1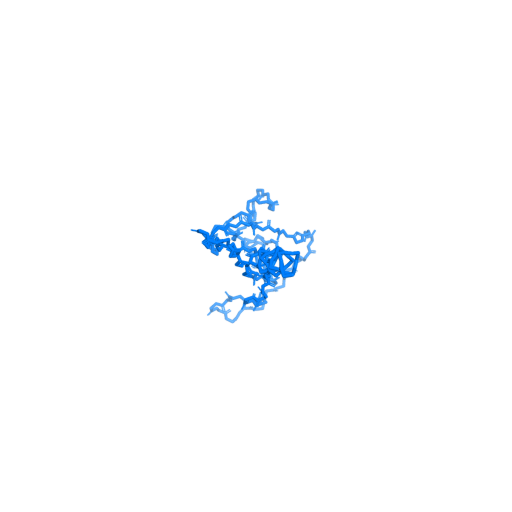2 91 TYR A CA 1
ATOM 696 C C . TYR A 1 91 ? 3.557 0.204 -4.244 1.00 89.12 91 TYR A C 1
ATOM 698 O O . TYR A 1 91 ? 3.422 1.348 -3.796 1.00 89.12 91 TYR A O 1
ATOM 706 N N . THR A 1 92 ? 2.570 -0.486 -4.800 1.00 89.50 92 THR A N 1
ATOM 707 C CA . THR A 1 92 ? 1.169 -0.070 -4.742 1.00 89.50 92 THR A CA 1
ATOM 708 C C . THR A 1 92 ? 0.419 -1.096 -3.917 1.00 89.50 92 THR A C 1
ATOM 710 O O . THR A 1 92 ? 0.501 -2.284 -4.211 1.00 89.50 92 THR A O 1
ATOM 713 N N . VAL A 1 93 ? -0.281 -0.646 -2.886 1.00 91.00 93 VAL A N 1
ATOM 714 C CA . VAL A 1 93 ? -1.103 -1.496 -2.027 1.00 91.00 93 VAL A CA 1
ATOM 715 C C . VAL A 1 93 ? -2.552 -1.111 -2.238 1.00 91.00 93 VAL A C 1
ATOM 717 O O . VAL A 1 93 ? -2.886 0.071 -2.187 1.00 91.00 93 VAL A O 1
ATOM 720 N N . GLU A 1 94 ? -3.394 -2.106 -2.477 1.00 90.44 94 GLU A N 1
ATOM 721 C CA . GLU A 1 94 ? -4.842 -1.953 -2.585 1.00 90.44 94 GLU A CA 1
ATOM 722 C C . GLU A 1 94 ? -5.521 -2.865 -1.579 1.00 90.44 94 GLU A C 1
ATOM 724 O O . GLU A 1 94 ? -5.208 -4.047 -1.553 1.00 90.44 94 GLU A O 1
ATOM 729 N N . GLY A 1 95 ? -6.468 -2.368 -0.793 1.00 87.75 95 GLY A N 1
ATOM 730 C CA . GLY A 1 95 ? -7.190 -3.187 0.181 1.00 87.75 95 GLY A CA 1
ATOM 731 C C . GLY A 1 95 ? -8.494 -2.536 0.610 1.00 87.75 95 GLY A C 1
ATOM 732 O O . GLY A 1 95 ? -8.743 -1.372 0.306 1.00 87.75 95 GLY A O 1
ATOM 733 N N . THR A 1 96 ? -9.342 -3.288 1.298 1.00 88.38 96 THR A N 1
ATOM 734 C CA . THR A 1 96 ? -10.547 -2.742 1.927 1.00 88.38 96 THR A CA 1
ATOM 735 C C . THR A 1 96 ? -10.180 -2.284 3.337 1.00 88.38 96 THR A C 1
ATOM 737 O O . THR A 1 96 ? -9.732 -3.117 4.129 1.00 88.38 96 THR A O 1
ATOM 740 N N . PRO A 1 97 ? -10.321 -0.993 3.66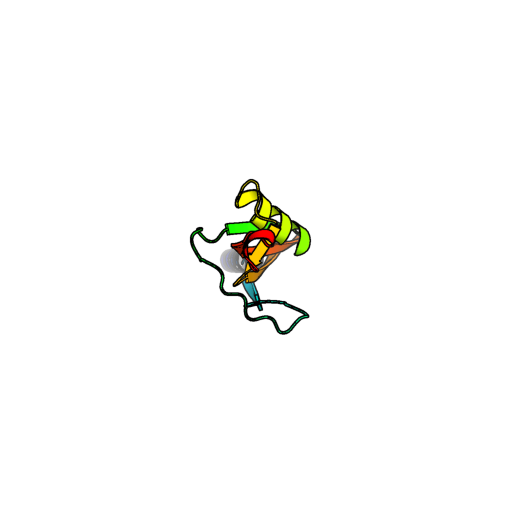9 1.00 88.25 97 PRO A N 1
ATOM 741 C CA . PRO A 1 97 ? -9.987 -0.506 4.994 1.00 88.25 97 PRO A CA 1
ATOM 742 C C . PRO A 1 97 ? -11.019 -0.956 6.022 1.00 88.25 97 PRO A C 1
ATOM 744 O O . PRO A 1 97 ? -12.211 -1.050 5.742 1.00 88.25 97 PRO A O 1
ATOM 747 N N . ILE A 1 98 ? -10.542 -1.249 7.224 1.00 86.31 98 ILE A N 1
ATOM 748 C CA . ILE A 1 98 ? -11.355 -1.743 8.331 1.00 86.31 98 ILE A CA 1
ATOM 749 C C . ILE A 1 98 ? -10.983 -1.019 9.617 1.00 86.31 98 ILE A C 1
ATOM 751 O O . ILE A 1 98 ? -9.880 -0.481 9.752 1.00 86.31 98 ILE A O 1
ATOM 755 N N . LYS A 1 99 ? -11.920 -1.019 10.562 1.00 87.19 99 LYS A N 1
ATOM 756 C CA . LYS A 1 99 ? -11.668 -0.576 11.928 1.00 87.19 99 LYS A CA 1
ATOM 757 C C . LYS A 1 99 ? -11.543 -1.802 12.814 1.00 87.19 99 LYS A C 1
ATOM 759 O O . LYS A 1 99 ? -12.530 -2.495 13.061 1.00 87.19 99 LYS A O 1
ATOM 764 N N . SER A 1 100 ? -10.346 -2.058 13.319 1.00 77.94 100 SER A N 1
ATOM 765 C CA . SER A 1 100 ? -10.050 -3.220 14.165 1.00 77.94 100 SER A CA 1
ATOM 766 C C . SER A 1 100 ? -10.939 -3.275 15.409 1.00 77.94 100 SER A C 1
ATOM 768 O O . SER A 1 100 ? -11.303 -4.353 15.874 1.00 77.94 100 SER A O 1
ATOM 770 N N . ALA A 1 101 ? -11.334 -2.107 15.923 1.00 78.44 101 ALA A N 1
ATOM 771 C CA . ALA A 1 101 ? -12.209 -1.969 17.084 1.00 78.44 101 ALA A CA 1
ATOM 772 C C . ALA A 1 101 ? -13.646 -2.488 16.864 1.00 78.44 101 ALA A C 1
ATOM 774 O O . ALA A 1 101 ? -14.328 -2.798 17.840 1.00 78.44 101 ALA A O 1
ATOM 775 N N . GLU A 1 102 ? -14.117 -2.581 15.617 1.00 75.06 102 GLU A N 1
ATOM 776 C CA . GLU A 1 102 ? -15.496 -2.980 15.286 1.00 75.06 102 GLU A CA 1
ATOM 777 C C . GLU A 1 102 ? -15.631 -4.488 14.990 1.00 75.06 102 GLU A C 1
ATOM 779 O O . GLU A 1 102 ? -16.738 -4.985 14.833 1.00 75.06 102 GLU A O 1
ATOM 784 N N . ILE A 1 103 ? -14.524 -5.236 14.961 1.00 68.88 103 ILE A N 1
ATOM 785 C CA . ILE A 1 103 ? -14.466 -6.631 14.483 1.00 68.88 103 ILE A CA 1
ATOM 786 C C . ILE A 1 103 ? -14.934 -7.678 15.516 1.00 68.88 103 ILE A C 1
ATOM 788 O O . ILE A 1 103 ? -15.184 -8.822 15.154 1.00 68.88 103 ILE A O 1
ATOM 792 N N . ASN A 1 104 ? -15.064 -7.322 16.798 1.00 58.72 104 ASN A N 1
ATOM 793 C CA . ASN A 1 104 ? -15.434 -8.258 17.879 1.00 58.72 104 ASN A CA 1
ATOM 794 C C . ASN A 1 104 ? -16.574 -7.745 18.783 1.00 58.72 104 ASN A C 1
ATOM 796 O O . ASN A 1 104 ? -16.637 -8.114 19.958 1.00 58.72 104 ASN A O 1
ATOM 800 N N . LYS A 1 105 ? -17.435 -6.860 18.277 1.00 55.53 105 LYS A N 1
ATOM 801 C CA . LYS A 1 105 ? -18.683 -6.470 18.953 1.00 55.53 105 LYS A CA 1
ATOM 802 C C . LYS A 1 105 ? -19.864 -7.180 18.319 1.00 55.53 105 LYS A C 1
ATOM 804 O O . LYS A 1 105 ? -20.763 -7.565 19.094 1.00 55.53 105 LYS A O 1
#

Foldseek 3Di:
DVVVVVVVVVVVQVVQFDKDKDFDDWDQDPDPDPDDFPDDLPADKFKAKDQDPVRRQVRRQVRRDPQFDDFGRKTWMWIWGGHVVDIGIMIMMIGRTDHPVVRPD